Protein AF-A0A7X6VC35-F1 (afdb_monomer_lite)

Structure (mmCIF, N/CA/C/O backbone):
data_AF-A0A7X6VC35-F1
#
_entry.id   AF-A0A7X6VC35-F1
#
loop_
_atom_site.group_PDB
_atom_site.id
_atom_site.type_symbol
_atom_site.label_atom_id
_atom_site.label_alt_id
_atom_site.label_comp_id
_atom_site.label_asym_id
_atom_site.label_entity_id
_atom_site.label_seq_id
_atom_site.pdbx_PDB_ins_code
_atom_site.Cartn_x
_atom_site.Cartn_y
_atom_site.Cartn_z
_atom_site.occupancy
_atom_site.B_iso_or_equiv
_atom_site.auth_seq_id
_atom_site.auth_comp_id
_atom_site.auth_asym_id
_atom_site.auth_atom_id
_atom_site.pdbx_PDB_model_num
ATOM 1 N N . MET A 1 1 ? 60.750 -5.942 -0.116 1.00 43.62 1 MET A N 1
ATOM 2 C CA . MET A 1 1 ? 60.213 -4.941 -1.061 1.00 43.62 1 MET A CA 1
ATOM 3 C C . MET A 1 1 ? 58.826 -4.574 -0.569 1.00 43.62 1 MET A C 1
ATOM 5 O O . MET A 1 1 ? 57.940 -5.415 -0.613 1.00 43.62 1 MET A O 1
ATOM 9 N N . ALA A 1 2 ? 58.690 -3.398 0.042 1.00 44.47 2 ALA A N 1
ATOM 10 C CA . ALA A 1 2 ? 57.415 -2.889 0.534 1.00 44.47 2 ALA A CA 1
ATOM 11 C C . ALA A 1 2 ? 56.622 -2.329 -0.652 1.00 44.47 2 ALA A C 1
ATOM 13 O O . ALA A 1 2 ? 57.162 -1.506 -1.388 1.00 44.47 2 ALA A O 1
ATOM 14 N N . ASN A 1 3 ? 55.382 -2.781 -0.848 1.00 42.00 3 ASN A N 1
ATOM 15 C CA . ASN A 1 3 ? 54.475 -2.167 -1.811 1.00 42.00 3 ASN A CA 1
ATOM 16 C C . ASN A 1 3 ? 53.496 -1.269 -1.053 1.00 42.00 3 ASN A C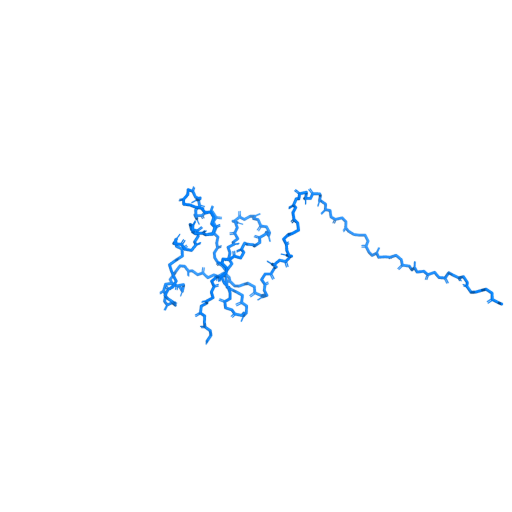 1
ATOM 18 O O . ASN A 1 3 ? 52.739 -1.748 -0.208 1.00 42.00 3 ASN A O 1
ATOM 22 N N . ALA A 1 4 ? 53.558 0.025 -1.341 1.00 45.50 4 ALA A N 1
ATOM 23 C CA . ALA A 1 4 ? 52.677 1.048 -0.810 1.00 45.50 4 ALA A CA 1
ATOM 24 C C . ALA A 1 4 ? 51.727 1.534 -1.916 1.00 45.50 4 ALA A C 1
ATOM 26 O O . ALA A 1 4 ? 52.174 1.722 -3.044 1.00 45.50 4 ALA A O 1
ATOM 27 N N . THR A 1 5 ? 50.482 1.842 -1.516 1.00 43.81 5 THR A N 1
ATOM 28 C CA . THR A 1 5 ? 49.594 2.861 -2.129 1.00 43.81 5 THR A CA 1
ATOM 29 C C . THR A 1 5 ? 48.932 2.433 -3.461 1.00 43.81 5 THR A C 1
ATOM 31 O O . THR A 1 5 ? 49.559 1.810 -4.299 1.00 43.81 5 THR A O 1
ATOM 34 N N . SER A 1 6 ? 47.654 2.671 -3.778 1.00 46.78 6 SER A N 1
ATOM 35 C CA . SER A 1 6 ? 46.638 3.609 -3.290 1.00 46.78 6 SER A CA 1
ATOM 36 C C . SER A 1 6 ? 45.243 3.045 -3.586 1.00 46.78 6 SER A C 1
ATOM 38 O O . SER A 1 6 ? 44.982 2.643 -4.721 1.00 46.78 6 SER A O 1
ATOM 40 N N . ASN A 1 7 ? 44.327 3.094 -2.618 1.00 47.69 7 ASN A N 1
ATOM 41 C CA . ASN A 1 7 ? 42.893 2.935 -2.865 1.00 47.69 7 ASN A CA 1
ATOM 42 C C . ASN A 1 7 ? 42.290 4.323 -3.108 1.00 47.69 7 ASN A C 1
ATOM 44 O O . ASN A 1 7 ? 42.266 5.152 -2.199 1.00 47.69 7 ASN A O 1
ATOM 48 N N . ASN A 1 8 ? 41.790 4.576 -4.319 1.00 53.62 8 ASN A N 1
ATOM 49 C CA . ASN A 1 8 ? 41.172 5.855 -4.661 1.00 53.62 8 ASN A CA 1
ATOM 50 C C . ASN A 1 8 ? 39.656 5.811 -4.444 1.00 53.62 8 ASN A C 1
ATOM 52 O O . ASN A 1 8 ? 38.889 5.306 -5.258 1.00 53.62 8 ASN A O 1
ATOM 56 N N . ASN A 1 9 ? 39.327 6.337 -3.268 1.00 44.38 9 ASN A N 1
ATOM 57 C CA . ASN A 1 9 ? 38.138 7.032 -2.796 1.00 44.38 9 ASN A CA 1
ATOM 58 C C . ASN A 1 9 ? 36.904 7.127 -3.715 1.00 44.38 9 ASN A C 1
ATOM 60 O O . ASN A 1 9 ? 36.928 7.691 -4.811 1.00 44.38 9 ASN A O 1
ATOM 64 N N . SER A 1 10 ? 35.816 6.640 -3.125 1.00 43.62 10 SER A N 1
ATOM 65 C CA . SER A 1 10 ? 34.418 6.696 -3.513 1.00 43.62 10 SER A CA 1
ATOM 66 C C . SER A 1 10 ? 33.908 8.090 -3.861 1.00 43.62 10 SER A C 1
ATOM 68 O O . SER A 1 10 ? 34.301 9.103 -3.285 1.00 43.62 10 SER A O 1
ATOM 70 N N . GLY A 1 11 ? 32.943 8.097 -4.782 1.00 36.19 11 GLY A N 1
ATOM 71 C CA . GLY A 1 11 ? 32.153 9.263 -5.137 1.00 36.19 11 GLY A CA 1
ATOM 72 C C . GLY A 1 11 ? 31.434 9.850 -3.928 1.00 36.19 11 GLY A C 1
ATOM 73 O O . GLY A 1 11 ? 30.567 9.221 -3.326 1.00 36.19 11 GLY A O 1
ATOM 74 N N . SER A 1 12 ? 31.780 11.092 -3.621 1.00 50.78 12 SER A N 1
ATOM 75 C CA . SER A 1 12 ? 31.038 11.952 -2.716 1.00 50.78 12 SER A CA 1
ATOM 76 C C . SER A 1 12 ? 29.741 12.397 -3.388 1.00 50.78 12 SER A C 1
ATOM 78 O O . SER A 1 12 ? 29.761 13.155 -4.359 1.00 50.78 12 SER A O 1
ATOM 80 N N . ARG A 1 13 ? 28.606 11.977 -2.840 1.00 44.88 13 ARG A N 1
ATOM 81 C CA . ARG A 1 13 ? 27.375 12.770 -2.838 1.00 44.88 13 ARG A CA 1
ATOM 82 C C . ARG A 1 13 ? 26.701 12.520 -1.497 1.00 44.88 13 ARG A C 1
ATOM 84 O O . ARG A 1 13 ? 26.321 11.389 -1.211 1.00 44.88 13 ARG A O 1
ATOM 91 N N . GLY A 1 14 ? 26.645 13.574 -0.680 1.00 45.31 14 GLY A N 1
ATOM 92 C CA . GLY A 1 14 ? 25.771 13.630 0.488 1.00 45.31 14 GLY A CA 1
ATOM 93 C C . GLY A 1 14 ? 24.316 13.403 0.058 1.00 45.31 14 GLY A C 1
ATOM 94 O O . GLY A 1 14 ? 23.999 13.371 -1.127 1.00 45.31 14 GLY A O 1
ATOM 95 N N . GLU A 1 15 ? 23.381 13.205 0.965 1.00 46.84 15 GLU A N 1
ATOM 96 C CA . GLU A 1 15 ? 23.058 14.108 2.059 1.00 46.84 15 GLU A CA 1
ATOM 97 C C . GLU A 1 15 ? 22.095 13.390 3.019 1.00 46.84 15 GLU A C 1
ATOM 99 O O . GLU A 1 15 ? 21.332 12.518 2.603 1.00 46.84 15 GLU A O 1
ATOM 104 N N . ASP A 1 16 ? 22.099 13.890 4.252 1.00 44.44 16 ASP A N 1
ATOM 105 C CA . ASP A 1 16 ? 20.980 13.955 5.195 1.00 44.44 16 ASP A CA 1
ATOM 106 C C . ASP A 1 16 ? 20.843 12.863 6.269 1.00 44.44 16 ASP A C 1
ATOM 108 O O . ASP A 1 16 ? 20.637 11.672 6.031 1.00 44.44 16 ASP A O 1
ATOM 112 N N . GLU A 1 17 ? 20.981 13.354 7.498 1.00 54.56 17 GLU A N 1
ATOM 113 C CA . GLU A 1 17 ? 20.890 12.672 8.776 1.00 54.56 17 GLU A CA 1
ATOM 114 C C . GLU A 1 17 ? 19.434 12.298 9.091 1.00 54.56 17 GLU A C 1
ATOM 116 O O . GLU A 1 17 ? 18.641 13.122 9.540 1.00 54.56 17 GLU A O 1
ATOM 121 N N . GLY A 1 18 ? 19.098 11.018 8.935 1.00 39.91 18 GLY A N 1
ATOM 122 C CA . GLY A 1 18 ? 17.876 10.413 9.463 1.00 39.91 18 GLY A CA 1
ATOM 123 C C . GLY A 1 18 ? 18.202 9.412 10.567 1.00 39.91 18 GLY A C 1
ATOM 124 O O . GLY A 1 18 ? 18.358 8.221 10.318 1.00 39.91 18 GLY A O 1
ATOM 125 N N . ASN A 1 19 ? 18.330 9.891 11.801 1.00 45.28 19 ASN A N 1
ATOM 126 C CA . ASN A 1 19 ? 18.409 9.048 12.990 1.00 45.28 19 ASN A CA 1
ATOM 127 C C . ASN A 1 19 ? 17.070 8.307 13.200 1.00 45.28 19 ASN A C 1
ATOM 129 O O . ASN A 1 19 ? 16.058 8.949 13.472 1.00 45.28 19 ASN A O 1
ATOM 133 N N . THR A 1 20 ? 17.047 6.976 13.073 1.00 40.28 20 THR A N 1
ATOM 134 C CA . THR A 1 20 ? 16.621 6.003 14.109 1.00 40.28 20 THR A CA 1
ATOM 135 C C . THR A 1 20 ? 16.176 4.656 13.514 1.00 40.28 20 THR A C 1
ATOM 137 O O . THR A 1 20 ? 15.266 4.574 12.699 1.00 40.28 20 THR A O 1
ATOM 140 N N . THR A 1 21 ? 16.760 3.595 14.078 1.00 40.12 21 THR A N 1
ATOM 141 C CA . THR A 1 21 ? 16.343 2.180 14.044 1.00 40.12 21 THR A CA 1
ATOM 142 C C . THR A 1 21 ? 16.672 1.390 12.776 1.00 40.12 21 THR A C 1
ATOM 144 O O . THR A 1 21 ? 16.140 1.619 11.697 1.00 40.12 21 THR A O 1
ATOM 147 N N . GLU A 1 22 ? 17.526 0.381 12.963 1.00 46.84 22 GLU A N 1
ATOM 148 C CA . GLU A 1 22 ? 17.830 -0.720 12.048 1.00 46.84 22 GLU A CA 1
ATOM 149 C C . GLU A 1 22 ? 16.552 -1.483 11.642 1.00 46.84 22 GLU A C 1
ATOM 151 O O . GLU A 1 22 ? 16.225 -2.540 12.173 1.00 46.84 22 GLU A O 1
ATOM 156 N N . GLY A 1 23 ? 15.795 -0.947 10.691 1.00 40.59 23 GLY A N 1
ATOM 157 C CA . GLY A 1 23 ? 14.818 -1.691 9.907 1.00 40.59 23 GLY A CA 1
ATOM 158 C C . GLY A 1 23 ? 15.412 -1.868 8.524 1.00 40.59 23 GLY A C 1
ATOM 159 O O . GLY A 1 23 ? 15.735 -0.875 7.880 1.00 40.59 23 GLY A O 1
ATOM 160 N N . ALA A 1 24 ? 15.624 -3.110 8.084 1.00 47.53 24 ALA A N 1
ATOM 161 C CA . ALA A 1 24 ? 16.163 -3.423 6.762 1.00 47.53 24 ALA A CA 1
ATOM 162 C C . ALA A 1 24 ? 15.597 -2.468 5.696 1.00 47.53 24 ALA A C 1
ATOM 164 O O . ALA A 1 24 ? 14.385 -2.256 5.675 1.00 47.53 24 ALA A O 1
ATOM 165 N N . ASN A 1 25 ? 16.475 -1.895 4.858 1.00 55.28 25 ASN A N 1
ATOM 166 C CA . ASN A 1 25 ? 16.150 -1.043 3.707 1.00 55.28 25 ASN A CA 1
ATOM 167 C C . ASN A 1 25 ? 15.187 -1.779 2.756 1.00 55.28 25 ASN A C 1
ATOM 169 O O . ASN A 1 25 ? 15.578 -2.295 1.710 1.00 55.28 25 ASN A O 1
ATOM 173 N N . ASN A 1 26 ? 13.920 -1.873 3.138 1.00 66.00 26 ASN A N 1
ATOM 174 C CA . ASN A 1 26 ? 12.885 -2.620 2.453 1.00 66.00 26 ASN A CA 1
ATOM 175 C C . ASN A 1 26 ? 12.316 -1.703 1.377 1.00 66.00 26 ASN A C 1
ATOM 177 O O . ASN A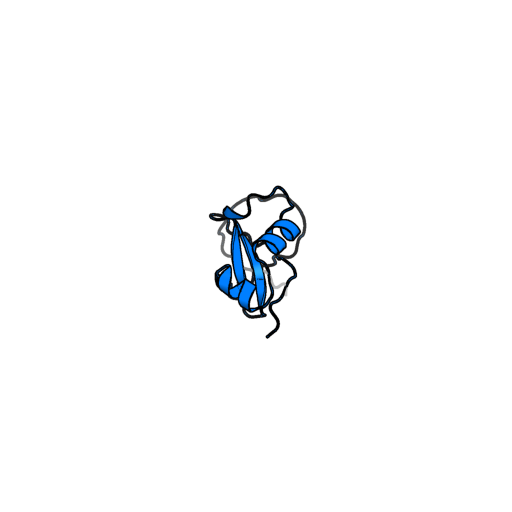 1 26 ? 11.238 -1.128 1.496 1.00 66.00 26 ASN A O 1
ATOM 181 N N . THR A 1 27 ? 13.122 -1.498 0.339 1.00 81.31 27 THR A N 1
ATOM 182 C CA . THR A 1 27 ? 12.668 -0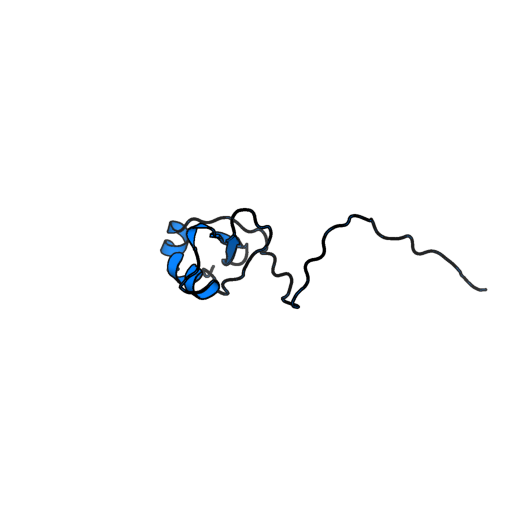.826 -0.871 1.00 81.31 27 THR A CA 1
ATOM 183 C C . THR A 1 27 ? 11.986 -1.872 -1.755 1.00 81.31 27 THR A C 1
ATOM 185 O O . THR A 1 27 ? 12.625 -2.873 -2.090 1.00 81.31 27 THR A O 1
ATOM 188 N N . PRO A 1 28 ? 10.723 -1.670 -2.163 1.00 87.44 28 PRO A N 1
ATOM 189 C CA . PRO A 1 28 ? 10.034 -2.596 -3.053 1.00 87.44 28 PRO A CA 1
ATOM 190 C C . PRO A 1 28 ? 10.774 -2.766 -4.379 1.00 87.44 28 PRO A C 1
ATOM 192 O O . PRO A 1 28 ? 11.307 -1.812 -4.954 1.00 87.44 28 PRO A O 1
ATOM 195 N N . ALA A 1 29 ? 10.755 -3.980 -4.922 1.00 87.06 29 ALA A N 1
ATOM 196 C CA . ALA A 1 29 ? 11.342 -4.249 -6.226 1.00 87.06 29 ALA A CA 1
ATOM 197 C C . ALA A 1 29 ? 10.368 -3.858 -7.351 1.00 87.06 29 ALA A C 1
ATOM 199 O O . ALA A 1 29 ? 9.413 -4.582 -7.630 1.00 87.06 29 ALA A O 1
ATOM 200 N N . ASN A 1 30 ? 10.647 -2.748 -8.044 1.00 89.69 30 ASN A N 1
ATOM 201 C CA . ASN A 1 30 ? 9.810 -2.206 -9.127 1.00 89.69 30 ASN A CA 1
ATOM 202 C C . ASN A 1 30 ? 8.354 -1.926 -8.678 1.00 89.69 30 ASN A C 1
ATOM 204 O O . ASN A 1 30 ? 7.422 -2.529 -9.221 1.00 89.69 30 ASN A O 1
ATOM 208 N N . PRO A 1 31 ? 8.152 -1.045 -7.677 1.00 91.12 31 PRO A N 1
ATOM 209 C CA . PRO A 1 31 ? 6.831 -0.749 -7.139 1.00 91.12 31 PRO A CA 1
ATOM 210 C C . PRO A 1 31 ? 5.940 -0.119 -8.205 1.00 91.12 31 PRO A C 1
ATOM 212 O O . PRO A 1 31 ? 6.287 0.888 -8.826 1.00 91.12 31 PRO A O 1
ATOM 215 N N . LYS A 1 32 ? 4.749 -0.681 -8.380 1.00 93.31 32 LYS A N 1
ATOM 216 C CA . LYS A 1 32 ? 3.697 -0.116 -9.219 1.00 93.31 32 LYS A CA 1
ATOM 217 C C . LYS A 1 32 ? 2.577 0.379 -8.336 1.00 93.31 32 LYS A C 1
ATOM 219 O O . LYS A 1 32 ? 2.050 -0.377 -7.526 1.00 93.31 32 LYS A O 1
ATOM 224 N N . LYS A 1 33 ? 2.205 1.644 -8.507 1.00 93.44 33 LYS A N 1
ATOM 225 C CA . LYS A 1 33 ? 1.032 2.195 -7.837 1.00 93.44 33 LYS A CA 1
ATOM 226 C C . LYS A 1 33 ? -0.204 1.429 -8.300 1.00 93.44 33 LYS A C 1
ATOM 228 O O . LYS A 1 33 ? -0.391 1.238 -9.501 1.00 93.44 33 LYS A O 1
ATOM 233 N N . VAL A 1 34 ? -1.029 1.007 -7.351 1.00 93.19 34 VAL A N 1
ATOM 234 C CA . VAL A 1 34 ? -2.274 0.288 -7.620 1.00 93.19 34 VAL A CA 1
ATOM 235 C C . VAL A 1 34 ? -3.451 0.977 -6.955 1.00 93.19 34 VAL A C 1
ATOM 237 O O . VAL A 1 34 ? -3.338 1.579 -5.886 1.00 93.19 34 VAL A O 1
ATOM 240 N N . ASP A 1 35 ? -4.605 0.861 -7.598 1.00 92.00 35 ASP A N 1
ATOM 241 C CA . ASP A 1 35 ? -5.844 1.405 -7.072 1.00 92.00 35 ASP A CA 1
ATOM 242 C C . ASP A 1 35 ? -6.511 0.449 -6.085 1.00 92.00 35 ASP A C 1
ATOM 244 O O . ASP A 1 35 ? -6.362 -0.775 -6.138 1.00 92.00 35 ASP A O 1
ATOM 248 N N . ALA A 1 36 ? -7.365 1.024 -5.240 1.00 89.31 36 ALA A N 1
ATOM 249 C CA . ALA A 1 36 ? -8.216 0.293 -4.308 1.00 89.31 36 ALA A CA 1
ATOM 250 C C . ALA A 1 36 ? -9.007 -0.845 -4.979 1.00 89.31 36 ALA A C 1
ATOM 252 O O . ALA A 1 36 ? -9.161 -1.921 -4.407 1.00 89.31 36 ALA A O 1
ATOM 253 N N . ASN A 1 37 ? -9.489 -0.625 -6.206 1.00 92.19 37 ASN A N 1
ATOM 254 C CA . ASN A 1 37 ? -10.262 -1.622 -6.947 1.00 92.19 37 ASN A CA 1
ATOM 255 C C . ASN A 1 37 ? -9.431 -2.850 -7.331 1.00 92.19 37 ASN A C 1
ATOM 257 O O . ASN A 1 37 ? -9.975 -3.950 -7.376 1.00 92.19 37 ASN A O 1
ATOM 261 N N . TYR A 1 38 ? -8.137 -2.683 -7.613 1.00 92.00 38 TYR A N 1
ATOM 262 C CA . TYR A 1 38 ? -7.259 -3.807 -7.928 1.00 92.00 38 TYR A CA 1
ATOM 263 C C . TYR A 1 38 ? -7.045 -4.688 -6.693 1.00 92.00 38 TYR A C 1
ATOM 265 O 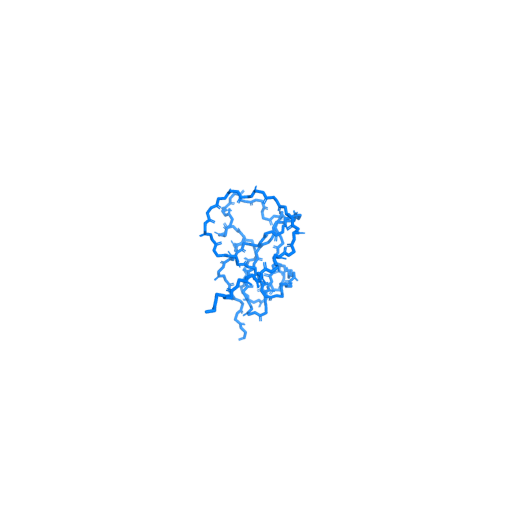O . TYR A 1 38 ? -7.202 -5.900 -6.774 1.00 92.00 38 TYR A O 1
ATOM 273 N N . LEU A 1 39 ? -6.786 -4.077 -5.535 1.00 91.12 39 LEU A N 1
ATOM 274 C CA . LEU A 1 39 ? -6.621 -4.794 -4.264 1.00 91.12 39 LEU A CA 1
ATOM 275 C C . LEU A 1 39 ? -7.890 -5.570 -3.894 1.00 91.12 39 LEU A C 1
ATOM 277 O O . LEU A 1 39 ? -7.825 -6.770 -3.643 1.00 91.12 39 LEU A O 1
ATOM 281 N N . LYS A 1 40 ? -9.059 -4.924 -3.997 1.00 92.19 40 LYS A N 1
ATOM 282 C CA . LYS A 1 40 ? -10.352 -5.557 -3.695 1.00 92.19 40 LYS A CA 1
ATOM 283 C C . LYS A 1 40 ? -10.661 -6.751 -4.594 1.00 92.19 40 LYS A C 1
ATOM 285 O O . LYS A 1 40 ? -11.210 -7.739 -4.121 1.00 92.19 40 LYS A O 1
ATOM 290 N N . LYS A 1 41 ? -10.293 -6.686 -5.880 1.00 92.94 41 LYS A N 1
ATOM 291 C CA . LYS A 1 41 ? -10.436 -7.821 -6.811 1.00 92.94 41 LYS A CA 1
ATOM 292 C C . LYS A 1 41 ? -9.590 -9.031 -6.408 1.00 92.94 41 LYS A C 1
ATOM 294 O O . LYS A 1 41 ? -9.970 -10.145 -6.741 1.00 92.94 41 LYS A O 1
ATOM 299 N N . ASN A 1 42 ? -8.494 -8.810 -5.685 1.00 90.31 42 ASN A N 1
ATOM 300 C CA . ASN A 1 42 ? -7.629 -9.853 -5.133 1.00 90.31 42 ASN A CA 1
ATOM 301 C C . ASN A 1 42 ? -7.970 -10.180 -3.663 1.00 90.31 42 ASN A C 1
ATOM 303 O O . ASN A 1 42 ? -7.167 -10.785 -2.967 1.00 90.31 42 ASN A O 1
ATOM 307 N N . GLY A 1 43 ? -9.142 -9.761 -3.165 1.00 90.12 43 GLY A N 1
ATOM 308 C CA . GLY A 1 43 ? -9.593 -10.058 -1.799 1.00 90.12 43 GLY A CA 1
ATOM 309 C C . GLY A 1 43 ? -8.973 -9.190 -0.699 1.00 90.12 43 GLY A C 1
ATOM 310 O O . GLY A 1 43 ? -9.274 -9.403 0.471 1.00 90.12 43 GLY A O 1
ATOM 311 N N . ILE A 1 44 ? -8.162 -8.188 -1.049 1.00 91.19 44 ILE A N 1
ATOM 312 C CA . ILE A 1 44 ? -7.515 -7.287 -0.088 1.00 91.19 44 ILE A CA 1
ATOM 313 C C . ILE A 1 44 ? -8.327 -5.995 0.047 1.00 91.19 44 ILE A C 1
ATOM 315 O O . ILE A 1 44 ? -8.527 -5.269 -0.933 1.00 91.19 44 ILE A O 1
ATOM 319 N N . ASP A 1 45 ? -8.750 -5.647 1.267 1.00 92.12 45 ASP A N 1
ATOM 320 C CA . ASP A 1 45 ? -9.345 -4.334 1.523 1.00 92.12 45 ASP A CA 1
ATOM 321 C C . ASP A 1 45 ? -8.249 -3.274 1.784 1.00 92.12 45 ASP A C 1
ATOM 323 O O . ASP A 1 45 ? -7.528 -3.348 2.784 1.00 92.12 45 ASP A O 1
ATOM 327 N N . PRO A 1 46 ? -8.125 -2.248 0.919 1.00 88.56 46 PRO A N 1
ATOM 328 C CA . PRO A 1 46 ? -7.097 -1.218 1.029 1.00 88.56 46 PRO A CA 1
ATOM 329 C C . PRO A 1 46 ? -7.248 -0.323 2.264 1.00 88.56 46 PRO A C 1
ATOM 331 O O . PRO A 1 46 ? -6.268 0.274 2.697 1.00 88.56 46 PRO A O 1
ATOM 334 N N . HIS A 1 47 ? -8.454 -0.153 2.808 1.00 91.06 47 HIS A N 1
ATOM 335 C CA . HIS A 1 47 ? -8.657 0.619 4.031 1.00 91.06 47 HIS A CA 1
ATOM 336 C C . HIS A 1 47 ? -8.262 -0.197 5.256 1.00 91.06 47 HIS A C 1
ATOM 338 O O . HIS A 1 47 ? -7.617 0.357 6.144 1.00 91.06 47 HIS A O 1
ATOM 344 N N . THR A 1 48 ? -8.618 -1.483 5.284 1.00 92.12 48 THR A N 1
ATOM 345 C CA . THR A 1 48 ? -8.231 -2.398 6.365 1.00 92.12 48 THR A CA 1
ATOM 346 C C . THR A 1 48 ? -6.717 -2.507 6.444 1.00 92.12 48 THR A C 1
ATOM 348 O O . THR A 1 48 ? -6.149 -2.133 7.463 1.00 92.12 48 THR A O 1
ATOM 351 N N . ILE A 1 49 ? -6.038 -2.838 5.339 1.00 92.06 49 ILE A N 1
ATOM 352 C CA . ILE A 1 49 ? -4.581 -3.025 5.378 1.00 92.06 49 ILE A CA 1
ATOM 353 C C . ILE A 1 49 ? -3.820 -1.746 5.746 1.00 92.06 49 ILE A C 1
ATOM 355 O O . ILE A 1 49 ? -2.832 -1.779 6.479 1.00 92.06 49 ILE A O 1
ATOM 359 N N . LYS A 1 50 ? -4.308 -0.582 5.296 1.00 90.75 50 LYS A N 1
ATOM 360 C CA . LYS A 1 50 ? -3.725 0.707 5.684 1.00 90.75 50 LYS A CA 1
ATOM 361 C C . LYS A 1 50 ? -3.875 0.970 7.177 1.00 90.75 50 LYS A C 1
ATOM 363 O O . LYS A 1 50 ? -2.937 1.479 7.778 1.00 90.75 50 LYS A O 1
ATOM 368 N N . LYS A 1 51 ? -5.023 0.648 7.772 1.00 92.25 51 LYS A N 1
ATOM 369 C CA . LYS A 1 51 ? -5.246 0.814 9.215 1.00 92.25 51 LYS A CA 1
ATOM 370 C C . LYS A 1 51 ? -4.466 -0.202 10.037 1.00 92.25 51 LYS A C 1
ATOM 372 O O . LYS A 1 51 ? -3.935 0.174 11.072 1.00 92.25 51 LYS A O 1
ATOM 377 N N . ASP A 1 52 ? -4.357 -1.438 9.572 1.00 91.50 52 ASP A N 1
ATOM 378 C CA . ASP A 1 52 ? -3.594 -2.473 10.271 1.00 91.50 52 ASP A CA 1
ATOM 379 C C . ASP A 1 52 ? -2.095 -2.150 10.258 1.00 91.50 52 ASP A C 1
ATOM 381 O O . ASP A 1 52 ? -1.418 -2.314 11.268 1.00 91.50 52 ASP A O 1
ATOM 385 N N . THR A 1 53 ? -1.595 -1.583 9.153 1.00 90.50 53 THR A N 1
ATOM 386 C CA . THR A 1 53 ? -0.182 -1.191 9.021 1.00 90.50 53 THR A CA 1
ATOM 387 C C . THR A 1 53 ? 0.143 0.131 9.731 1.00 90.50 53 THR A C 1
ATOM 389 O O . THR A 1 53 ? 1.185 0.255 10.367 1.00 90.50 53 THR A O 1
ATOM 392 N N . LEU A 1 54 ? -0.713 1.154 9.607 1.00 89.75 54 LEU A N 1
ATOM 393 C CA . LEU A 1 54 ? -0.430 2.519 10.092 1.00 89.75 54 LEU A CA 1
ATOM 394 C C . LEU A 1 54 ? -1.073 2.838 11.452 1.00 89.75 54 LEU A C 1
ATOM 396 O O . LEU A 1 54 ? -0.775 3.871 12.052 1.00 89.75 54 LEU A O 1
ATOM 400 N N . GLY A 1 55 ? -1.991 1.991 11.914 1.00 90.19 55 GLY A N 1
ATOM 401 C CA . GLY A 1 55 ? -2.855 2.217 13.069 1.00 90.19 55 GLY A CA 1
ATOM 402 C C . GLY A 1 55 ? -4.259 2.713 12.696 1.00 90.19 55 GLY A C 1
ATOM 403 O O . GLY A 1 55 ? -4.478 3.387 11.687 1.00 90.19 55 GLY A O 1
ATOM 404 N N . GLN A 1 56 ? -5.241 2.424 13.559 1.00 87.62 56 GLN A N 1
ATOM 405 C CA . GLN A 1 56 ? -6.660 2.728 13.305 1.00 87.62 56 GLN A CA 1
ATOM 406 C C . GLN A 1 56 ? -6.970 4.224 13.122 1.00 87.62 56 GLN A C 1
ATOM 408 O O . GLN A 1 56 ? -7.916 4.568 12.414 1.00 87.62 56 GLN A O 1
ATOM 413 N N . ASN A 1 57 ? -6.162 5.102 13.725 1.00 87.69 57 ASN A N 1
ATOM 414 C CA . ASN A 1 57 ? -6.311 6.561 13.654 1.00 87.69 57 ASN A CA 1
ATOM 415 C C . ASN A 1 57 ? -5.495 7.200 12.517 1.00 87.69 57 ASN A C 1
ATOM 417 O O . ASN A 1 57 ? -5.430 8.426 12.421 1.00 87.69 57 ASN A O 1
ATOM 421 N N . ALA A 1 58 ? -4.839 6.400 11.675 1.00 85.50 58 ALA A N 1
ATOM 422 C CA . ALA A 1 58 ? -4.012 6.924 10.604 1.00 85.50 58 ALA A CA 1
ATOM 423 C C . ALA A 1 58 ? -4.848 7.572 9.493 1.00 85.50 58 ALA A C 1
ATOM 425 O O . ALA A 1 58 ? -5.881 7.059 9.057 1.00 85.50 58 ALA A O 1
ATOM 426 N N . GLU A 1 59 ? -4.343 8.680 8.956 1.00 89.56 59 GLU A N 1
ATOM 427 C CA . GLU A 1 59 ? -4.918 9.339 7.785 1.00 89.56 59 GLU A CA 1
ATOM 428 C C . GLU A 1 59 ? -4.579 8.560 6.503 1.00 89.56 59 GLU A C 1
ATOM 430 O O . GLU A 1 59 ? -3.698 8.936 5.727 1.00 89.56 59 GLU A O 1
ATOM 435 N N . ILE A 1 60 ? -5.301 7.463 6.262 1.00 89.50 60 ILE A N 1
ATOM 436 C CA . ILE A 1 60 ? -5.074 6.528 5.146 1.00 89.50 60 ILE A CA 1
ATOM 437 C C . ILE A 1 60 ? -5.142 7.177 3.746 1.00 89.50 60 ILE A C 1
ATOM 439 O O . ILE A 1 60 ? -4.624 6.623 2.775 1.00 89.50 60 ILE A O 1
ATOM 443 N N . SER A 1 61 ? -5.756 8.360 3.626 1.00 89.44 61 SER A N 1
ATOM 444 C CA . SER A 1 61 ? -5.864 9.154 2.390 1.00 89.44 61 SER A CA 1
ATOM 445 C C . SER A 1 61 ? -4.538 9.788 1.951 1.00 89.44 61 SER A C 1
ATOM 447 O O . SER A 1 61 ? -4.340 10.073 0.760 1.00 89.44 61 SER A O 1
ATOM 449 N N . LYS A 1 62 ? -3.616 9.988 2.903 1.00 92.31 62 LYS A N 1
ATOM 450 C CA . LYS A 1 62 ? -2.256 10.484 2.659 1.00 92.31 62 LYS A CA 1
ATOM 451 C C . LYS A 1 62 ? -1.331 9.400 2.117 1.00 92.31 62 LYS A C 1
ATOM 453 O O . LYS A 1 62 ? -0.217 9.727 1.729 1.00 92.31 62 LYS A O 1
ATOM 458 N N . TYR A 1 63 ? -1.783 8.150 2.063 1.00 92.88 63 TYR A N 1
ATOM 459 C CA . TYR A 1 63 ? -0.979 7.017 1.628 1.00 92.88 63 TYR A CA 1
ATOM 460 C C . TYR A 1 63 ? -1.506 6.453 0.316 1.00 92.88 63 TYR A C 1
ATOM 462 O O . TYR A 1 63 ? -2.699 6.167 0.172 1.00 92.88 63 TYR A O 1
ATOM 470 N N . ASP A 1 64 ? -0.597 6.271 -0.628 1.00 93.00 64 ASP A N 1
ATOM 471 C CA . ASP A 1 64 ? -0.814 5.505 -1.844 1.00 93.00 64 ASP A CA 1
ATOM 472 C C . ASP A 1 64 ? -0.390 4.049 -1.611 1.00 93.00 64 ASP A C 1
ATOM 474 O O . ASP A 1 64 ? 0.468 3.767 -0.772 1.00 93.00 64 ASP A O 1
ATOM 478 N N . THR A 1 65 ? -1.017 3.124 -2.335 1.00 93.62 65 THR A N 1
ATOM 479 C CA . THR A 1 65 ? -0.694 1.697 -2.258 1.00 93.62 65 THR A CA 1
ATOM 480 C C . THR A 1 65 ? 0.071 1.278 -3.503 1.00 93.62 65 THR A C 1
ATOM 482 O O . THR A 1 6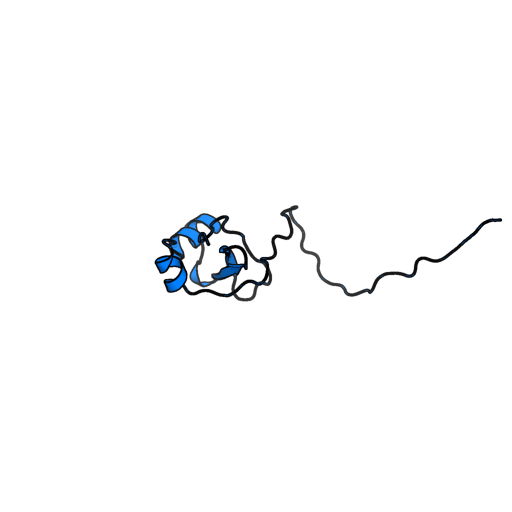5 ? -0.265 1.672 -4.621 1.00 93.62 65 THR A O 1
ATOM 485 N N . PHE A 1 66 ? 1.106 0.479 -3.297 1.00 93.62 66 PHE A N 1
ATOM 486 C CA . PHE A 1 66 ? 1.990 -0.033 -4.325 1.00 93.62 66 PHE A CA 1
ATOM 487 C C . PHE A 1 66 ? 2.078 -1.546 -4.212 1.00 93.62 66 PHE A C 1
ATOM 489 O O . PHE A 1 66 ? 1.934 -2.101 -3.127 1.00 93.62 66 PHE A O 1
ATOM 496 N N . ILE A 1 67 ? 2.326 -2.198 -5.339 1.00 92.94 67 ILE A N 1
ATOM 497 C CA . ILE A 1 67 ? 2.633 -3.622 -5.399 1.00 92.94 67 ILE A CA 1
ATOM 498 C C . ILE A 1 67 ? 3.966 -3.790 -6.104 1.00 92.94 67 ILE A C 1
ATOM 500 O O . ILE A 1 67 ? 4.215 -3.157 -7.135 1.00 92.94 67 ILE A O 1
ATOM 504 N N . ASP A 1 68 ? 4.838 -4.604 -5.528 1.00 91.88 68 ASP A N 1
ATOM 505 C CA . ASP A 1 68 ? 6.131 -4.906 -6.122 1.00 91.88 68 ASP A CA 1
ATOM 506 C C . ASP A 1 68 ? 6.047 -6.061 -7.137 1.00 91.88 68 ASP A C 1
ATOM 508 O O . ASP A 1 68 ? 4.988 -6.631 -7.412 1.00 91.88 68 ASP A O 1
ATOM 512 N N . LYS A 1 69 ? 7.182 -6.428 -7.737 1.00 90.25 69 LYS A N 1
ATOM 513 C CA . LYS A 1 69 ? 7.230 -7.535 -8.703 1.00 90.25 69 LYS A CA 1
ATOM 514 C C . LYS A 1 69 ? 6.837 -8.893 -8.099 1.00 90.25 69 LYS A C 1
ATOM 516 O O . LYS A 1 69 ? 6.449 -9.772 -8.869 1.00 90.25 69 LYS A O 1
ATOM 521 N N . ASN A 1 70 ? 6.985 -9.075 -6.788 1.00 89.88 70 ASN A N 1
ATOM 522 C CA . ASN A 1 70 ? 6.711 -10.318 -6.071 1.00 89.88 70 ASN A CA 1
ATOM 523 C C . ASN A 1 70 ? 5.235 -10.417 -5.645 1.00 89.88 70 ASN A C 1
ATOM 525 O O . ASN A 1 70 ? 4.781 -11.497 -5.276 1.00 89.88 70 ASN A O 1
ATOM 529 N N . GLY A 1 71 ? 4.479 -9.321 -5.756 1.00 90.44 71 GLY A N 1
ATOM 530 C CA . GLY A 1 71 ? 3.088 -9.241 -5.317 1.00 90.44 71 GLY A CA 1
ATOM 531 C C . GLY A 1 71 ? 2.930 -8.689 -3.901 1.00 90.44 71 GLY A C 1
ATOM 532 O O . GLY A 1 71 ? 1.807 -8.660 -3.402 1.00 90.44 71 GLY A O 1
ATOM 533 N N . ASP A 1 72 ? 4.019 -8.246 -3.266 1.00 92.81 72 ASP A N 1
ATOM 534 C CA . ASP A 1 72 ? 3.988 -7.690 -1.917 1.00 92.81 72 ASP A CA 1
ATOM 535 C C . ASP A 1 72 ? 3.374 -6.295 -1.953 1.00 92.81 72 ASP A C 1
ATOM 537 O O . ASP A 1 72 ? 3.641 -5.507 -2.869 1.00 92.81 72 ASP A O 1
ATOM 541 N N . ILE A 1 73 ? 2.545 -5.991 -0.958 1.00 93.00 73 ILE A N 1
ATOM 542 C CA . ILE A 1 73 ? 1.849 -4.715 -0.848 1.00 93.00 73 ILE A CA 1
ATOM 543 C C . ILE A 1 73 ? 2.660 -3.754 0.023 1.00 93.00 73 ILE A C 1
ATOM 545 O O . ILE A 1 73 ? 3.065 -4.053 1.151 1.00 93.00 73 ILE A O 1
ATOM 549 N N . TRP A 1 74 ? 2.823 -2.543 -0.495 1.00 94.06 74 TRP A N 1
ATOM 550 C CA . TRP A 1 74 ? 3.588 -1.462 0.108 1.00 94.06 74 TRP A CA 1
ATOM 551 C C . TRP A 1 74 ? 2.732 -0.209 0.216 1.00 94.06 74 TRP A C 1
ATOM 553 O O . TRP A 1 74 ? 1.920 0.094 -0.662 1.00 94.06 74 TRP A O 1
ATOM 563 N N . LEU A 1 75 ? 2.935 0.559 1.279 1.00 93.31 75 LEU A N 1
ATOM 564 C CA . LEU A 1 75 ? 2.338 1.878 1.442 1.00 93.31 75 LEU A CA 1
ATOM 565 C C . LEU A 1 75 ? 3.416 2.937 1.307 1.00 93.31 75 LEU A C 1
ATOM 567 O O . LEU A 1 75 ? 4.511 2.792 1.835 1.00 93.31 75 LEU A O 1
ATOM 571 N N . GLN A 1 76 ? 3.088 4.033 0.640 1.00 92.94 76 GLN A N 1
ATOM 572 C CA . GLN A 1 76 ? 3.951 5.204 0.598 1.00 92.94 76 GLN A CA 1
ATOM 573 C C . GLN A 1 76 ? 3.119 6.438 0.899 1.00 92.94 76 GLN A C 1
ATOM 575 O O . GLN A 1 76 ? 2.060 6.662 0.307 1.00 92.94 76 GLN A O 1
ATOM 580 N N . LYS A 1 77 ? 3.603 7.256 1.830 1.00 92.38 77 LYS A N 1
ATOM 581 C CA . LYS A 1 77 ? 3.000 8.557 2.105 1.00 92.38 77 LYS A CA 1
ATOM 582 C C . LYS A 1 77 ? 3.249 9.478 0.912 1.00 92.38 77 LYS A C 1
ATOM 584 O O . LYS A 1 77 ? 4.370 9.581 0.424 1.00 92.38 77 LYS A O 1
ATOM 589 N N . LYS A 1 78 ? 2.218 10.179 0.450 1.00 88.44 78 LYS A N 1
ATOM 590 C CA . LYS A 1 78 ? 2.319 11.152 -0.644 1.00 88.44 78 LYS A CA 1
ATOM 591 C C . LYS A 1 78 ? 3.382 12.199 -0.310 1.00 88.44 78 LYS A C 1
ATOM 593 O O . LYS A 1 78 ? 3.287 12.867 0.718 1.00 88.44 78 LYS A O 1
ATOM 598 N N . GLY A 1 79 ? 4.381 12.324 -1.180 1.00 86.75 79 GLY A N 1
ATOM 599 C CA . GLY A 1 79 ? 5.520 13.227 -0.997 1.00 86.75 79 GLY A CA 1
ATOM 600 C C . GLY A 1 79 ? 6.678 12.659 -0.167 1.00 86.75 79 GLY A C 1
ATOM 601 O O . GLY A 1 79 ? 7.698 13.329 -0.050 1.00 86.75 79 GLY A O 1
ATOM 602 N N . ALA A 1 80 ? 6.560 11.443 0.375 1.00 88.06 80 ALA A N 1
ATOM 603 C CA . ALA A 1 80 ? 7.669 10.733 1.007 1.00 88.06 80 ALA A CA 1
ATOM 604 C C . ALA A 1 80 ? 8.378 9.811 0.004 1.00 88.06 80 ALA A C 1
ATOM 606 O O . ALA A 1 80 ? 7.780 9.356 -0.971 1.00 88.06 80 ALA A O 1
ATOM 607 N N . LYS A 1 81 ? 9.655 9.521 0.268 1.00 85.56 81 LYS A N 1
ATOM 608 C CA . LYS A 1 81 ? 10.451 8.542 -0.495 1.00 85.56 81 LYS A CA 1
ATOM 609 C C . LYS A 1 81 ? 10.425 7.145 0.130 1.00 85.56 81 LYS A C 1
ATOM 611 O O . LYS A 1 81 ? 10.803 6.178 -0.522 1.00 85.56 81 LYS A O 1
ATOM 616 N N . GLU A 1 82 ? 9.971 7.052 1.372 1.00 87.19 82 GLU A N 1
ATOM 617 C CA . GLU A 1 82 ? 9.967 5.824 2.155 1.00 87.19 82 GLU A CA 1
ATOM 618 C C . GLU A 1 82 ? 8.753 4.957 1.825 1.00 87.19 82 GLU A C 1
ATOM 620 O O . GLU A 1 82 ? 7.644 5.457 1.602 1.00 87.19 82 GLU A O 1
ATOM 625 N N . TYR A 1 83 ? 8.982 3.648 1.814 1.00 89.81 83 TYR A N 1
ATOM 626 C CA . TYR A 1 83 ? 7.945 2.639 1.670 1.00 89.81 83 TYR A CA 1
ATOM 627 C C . TYR A 1 83 ? 7.788 1.887 2.982 1.00 89.81 83 TYR A C 1
ATOM 629 O O . TYR A 1 83 ? 8.764 1.553 3.647 1.00 89.81 83 TYR A O 1
ATOM 637 N N . ILE A 1 84 ? 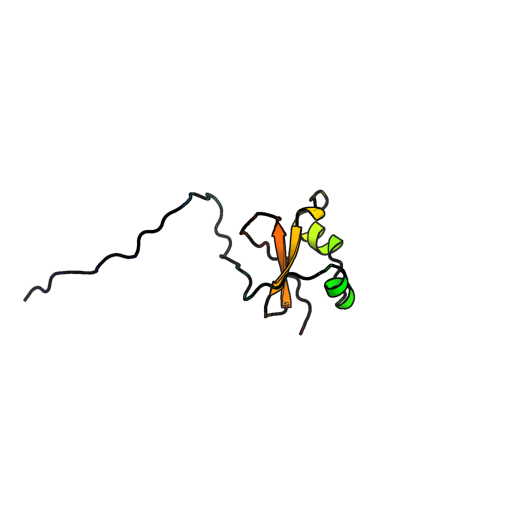6.540 1.606 3.327 1.00 91.12 84 ILE A N 1
ATOM 638 C CA . ILE A 1 84 ? 6.159 0.863 4.517 1.00 91.12 84 ILE A CA 1
ATOM 639 C C . ILE A 1 84 ? 5.647 -0.501 4.041 1.00 91.12 84 ILE A C 1
ATOM 641 O O . ILE A 1 84 ? 4.661 -0.536 3.291 1.00 91.12 84 ILE A O 1
ATOM 645 N N . PRO A 1 85 ? 6.302 -1.614 4.414 1.00 91.06 85 PRO A N 1
ATOM 646 C CA . PRO A 1 85 ? 5.801 -2.945 4.103 1.00 91.06 85 PRO A CA 1
ATOM 647 C C . PRO A 1 85 ? 4.507 -3.202 4.874 1.00 91.06 85 PRO A C 1
ATOM 649 O O . PRO A 1 85 ? 4.418 -2.906 6.064 1.00 91.06 85 PRO A O 1
ATOM 652 N N . THR A 1 86 ? 3.511 -3.772 4.199 1.00 90.19 86 THR A N 1
ATOM 653 C CA . THR A 1 86 ? 2.269 -4.219 4.857 1.00 90.19 86 THR A CA 1
ATOM 654 C C . THR A 1 86 ? 2.311 -5.688 5.270 1.00 90.19 86 THR A C 1
ATOM 656 O O . THR A 1 86 ? 1.425 -6.140 5.981 1.00 90.19 86 THR A O 1
ATOM 659 N N . TYR A 1 87 ? 3.331 -6.427 4.814 1.00 87.81 87 TYR A N 1
ATOM 660 C CA . TYR A 1 87 ? 3.478 -7.882 4.958 1.00 87.81 87 TYR A CA 1
ATOM 661 C C . TYR A 1 87 ? 2.342 -8.718 4.341 1.00 87.81 87 TYR A C 1
ATOM 663 O O . TYR A 1 87 ? 2.327 -9.934 4.501 1.00 87.81 87 TYR A O 1
ATOM 671 N N . GLU A 1 88 ? 1.450 -8.086 3.576 1.00 89.88 88 GLU A N 1
ATOM 672 C CA . GLU A 1 88 ? 0.435 -8.754 2.768 1.00 89.88 88 GLU A CA 1
ATOM 673 C C . GLU A 1 88 ? 0.912 -8.934 1.325 1.00 89.88 88 GLU A C 1
ATOM 675 O O . GLU A 1 88 ? 1.631 -8.095 0.771 1.00 89.88 88 GLU A O 1
ATOM 680 N N . ASN A 1 89 ? 0.457 -10.015 0.693 1.00 89.94 89 ASN A N 1
ATOM 681 C CA . ASN A 1 89 ? 0.801 -10.373 -0.678 1.00 89.94 89 ASN A CA 1
ATOM 682 C C . ASN A 1 89 ? -0.461 -10.809 -1.430 1.00 89.94 89 ASN A C 1
ATOM 684 O O . ASN A 1 89 ? -1.300 -11.522 -0.884 1.00 89.94 89 ASN A O 1
ATOM 688 N N . ILE A 1 90 ? -0.601 -10.392 -2.690 1.00 86.25 90 ILE A N 1
ATOM 689 C CA . ILE A 1 90 ? -1.793 -10.723 -3.489 1.00 86.25 90 ILE A CA 1
ATOM 690 C C . ILE A 1 90 ? -1.805 -12.143 -4.073 1.00 86.25 90 ILE A C 1
ATOM 692 O O . ILE A 1 90 ? -2.807 -12.502 -4.677 1.00 86.25 90 ILE A O 1
ATOM 696 N N . GLY A 1 91 ? -0.758 -12.951 -3.872 1.00 77.00 91 GLY A N 1
ATOM 697 C CA . GLY A 1 91 ? -0.632 -14.309 -4.405 1.00 77.00 91 GLY A CA 1
ATOM 698 C C . GLY A 1 91 ? -0.577 -14.313 -5.935 1.00 77.00 91 GLY A C 1
ATOM 699 O O . GLY A 1 91 ? -1.527 -13.928 -6.609 1.00 77.00 91 GLY A O 1
ATOM 700 N N . ARG A 1 92 ? 0.554 -14.708 -6.520 1.00 60.25 92 ARG A N 1
ATOM 701 C CA . ARG A 1 92 ? 0.662 -14.824 -7.982 1.00 60.25 92 ARG A CA 1
ATOM 702 C C . ARG A 1 92 ? -0.026 -16.062 -8.536 1.00 60.25 92 ARG A C 1
ATOM 704 O O . ARG A 1 92 ? 0.089 -17.129 -7.896 1.00 60.25 92 ARG A O 1
#

pLDDT: mean 77.49, std 20.3, range [36.19, 94.06]

Foldseek 3Di:
DDDDDDDDDDDDDDDDDDDDDPDPQPDAAAKDFDDQVVCVVLVHHQLVLLCVQVNVPDPSVQWTWIAHPQQWIWIDGVPDPDIGGSRDGSHD

Secondary structure (DSSP, 8-state):
----------------------------SS-EEE-HHHHHHTT--HHHHHHHHH-TTS-GGGEEEEE-TT-EEEEEETT---EEEEEEE---

Sequence (92 aa):
MANATSNNNSGSRGEDEGNTTEGANNTPANPKKVDANYLKKNGIDPHTIKKDTLGQNAEISKYDTFIDKNGDIWLQKKGAKEYIPTYENIGR

Radius of gyration: 19.29 Å; chains: 1; bounding box: 71×29×23 Å